Protein AF-A0A410G2A4-F1 (afdb_monomer)

Solvent-accessible surface area (backbone atoms only — not comparable to full-atom values): 3796 Å² total; per-residue (Å²): 130,89,77,74,66,70,59,62,58,52,55,52,51,46,50,51,54,40,55,53,49,51,55,55,58,64,37,56,36,102,82,74,43,66,64,51,55,69,71,56,51,29,51,54,49,18,67,73,68,76,41,58,41,70,55,50,49,26,51,62,69,68,70,114

Secondary structure (DSSP, 8-state):
----HHHHHHHHHHHHHHHHHHHHHT-B-TTSSBSS-HHHHHHHHHHHHT--HHHHHHHHTT--

Radius of gyration: 14.02 Å; Cα contacts (8 Å, |Δi|>4): 49; chains: 1; bounding box: 38×23×37 Å

Structure (mmCIF, N/CA/C/O backbone):
data_AF-A0A410G2A4-F1
#
_entry.id   AF-A0A410G2A4-F1
#
loop_
_atom_site.group_PDB
_atom_site.id
_atom_site.type_symbol
_atom_site.label_atom_id
_atom_site.label_alt_id
_atom_site.label_comp_id
_atom_site.label_asym_id
_atom_site.label_entity_id
_atom_site.label_seq_id
_atom_site.pdbx_PDB_ins_code
_atom_site.Cartn_x
_atom_site.Cartn_y
_atom_site.Cartn_z
_atom_site.occupancy
_atom_site.B_iso_or_equiv
_atom_site.auth_seq_id
_atom_site.auth_comp_id
_atom_site.auth_asym_id
_atom_site.auth_atom_id
_atom_site.pdbx_PDB_model_num
ATOM 1 N N . MET A 1 1 ? 27.616 -11.597 -18.350 1.00 46.66 1 MET A N 1
ATOM 2 C CA . MET A 1 1 ? 26.507 -11.774 -17.385 1.00 46.66 1 MET A CA 1
ATOM 3 C C . MET A 1 1 ? 25.442 -10.717 -17.667 1.00 46.66 1 MET A C 1
ATOM 5 O O . MET A 1 1 ? 25.725 -9.549 -17.419 1.00 46.66 1 MET A O 1
ATOM 9 N N . PRO A 1 2 ? 24.269 -11.040 -18.241 1.00 48.22 2 PRO A N 1
ATOM 10 C CA . PRO A 1 2 ? 23.228 -10.034 -18.427 1.00 48.22 2 PRO A CA 1
ATOM 11 C C . PRO A 1 2 ? 22.645 -9.664 -17.057 1.00 48.22 2 PRO A C 1
ATOM 13 O O . PRO A 1 2 ? 21.916 -10.434 -16.431 1.00 48.22 2 PRO A O 1
ATOM 16 N N . HIS A 1 3 ? 23.016 -8.486 -16.557 1.00 49.97 3 HIS A N 1
ATOM 17 C CA . HIS A 1 3 ? 22.490 -7.943 -15.314 1.00 49.97 3 HIS A CA 1
ATOM 18 C C . HIS A 1 3 ? 21.005 -7.610 -15.480 1.00 49.97 3 HIS A C 1
ATOM 20 O O . HIS A 1 3 ? 20.603 -6.659 -16.148 1.00 49.97 3 HIS A O 1
ATOM 26 N N . ASN A 1 4 ? 20.173 -8.421 -14.840 1.00 53.03 4 ASN A N 1
ATOM 27 C CA . ASN A 1 4 ? 18.725 -8.311 -14.829 1.00 53.03 4 ASN A CA 1
ATOM 28 C C . ASN A 1 4 ? 18.266 -7.103 -13.971 1.00 53.03 4 ASN A C 1
ATOM 30 O O . ASN A 1 4 ? 17.771 -7.255 -12.854 1.00 53.03 4 ASN A O 1
ATOM 34 N N . HIS A 1 5 ? 18.452 -5.880 -14.482 1.00 52.38 5 HIS A N 1
ATOM 35 C CA . HIS A 1 5 ? 18.183 -4.615 -13.776 1.00 52.38 5 HIS A CA 1
ATOM 36 C C . HIS A 1 5 ? 16.696 -4.358 -13.458 1.00 52.38 5 HIS A C 1
ATOM 38 O O . HIS A 1 5 ? 16.381 -3.585 -12.555 1.00 52.38 5 HIS A O 1
ATOM 44 N N . ARG A 1 6 ? 15.758 -5.033 -14.135 1.00 54.75 6 ARG A N 1
ATOM 45 C CA . ARG A 1 6 ? 14.311 -4.773 -13.985 1.00 54.75 6 ARG A CA 1
ATOM 46 C C . ARG A 1 6 ? 13.714 -5.277 -12.661 1.00 54.75 6 ARG A C 1
ATOM 48 O O . ARG A 1 6 ? 12.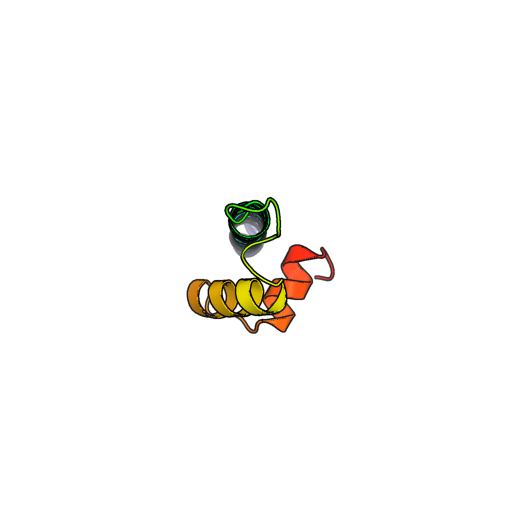778 -4.674 -12.137 1.00 54.75 6 ARG A O 1
ATOM 55 N N . LYS A 1 7 ? 14.267 -6.352 -12.080 1.00 57.16 7 LYS A N 1
ATOM 56 C CA . LYS A 1 7 ? 13.732 -6.956 -10.840 1.00 57.16 7 LYS A CA 1
ATOM 57 C C . LYS A 1 7 ? 13.988 -6.098 -9.595 1.00 57.16 7 LYS A C 1
ATOM 59 O O . LYS A 1 7 ? 13.112 -6.010 -8.741 1.00 57.16 7 LYS A O 1
ATOM 64 N N . LYS A 1 8 ? 15.133 -5.405 -9.526 1.00 60.38 8 LYS A N 1
ATOM 65 C CA . LYS A 1 8 ? 15.491 -4.556 -8.373 1.00 60.38 8 LYS A CA 1
ATOM 66 C C . LYS A 1 8 ? 14.521 -3.382 -8.198 1.00 60.38 8 LYS A C 1
ATOM 68 O O . LYS A 1 8 ? 14.098 -3.097 -7.084 1.00 60.38 8 LYS A O 1
ATOM 73 N N . ASN A 1 9 ? 14.108 -2.764 -9.306 1.00 72.12 9 ASN A N 1
ATOM 74 C CA . ASN A 1 9 ? 13.182 -1.628 -9.284 1.00 72.12 9 ASN A CA 1
ATOM 75 C C . ASN A 1 9 ? 11.757 -2.039 -8.867 1.00 72.12 9 ASN A C 1
ATOM 77 O O . ASN A 1 9 ? 11.071 -1.315 -8.153 1.00 72.12 9 ASN A O 1
ATOM 81 N N . THR A 1 10 ? 11.330 -3.240 -9.268 1.00 81.44 10 THR A N 1
ATOM 82 C CA . THR A 1 10 ? 9.988 -3.758 -8.958 1.00 81.44 10 THR A CA 1
ATOM 83 C C . THR A 1 10 ? 9.837 -4.063 -7.467 1.00 81.44 10 THR A C 1
ATOM 85 O O . THR A 1 10 ? 8.850 -3.674 -6.848 1.00 81.44 10 THR A O 1
ATOM 88 N N . GLN A 1 11 ? 10.845 -4.695 -6.862 1.00 85.19 11 GLN A N 1
ATOM 89 C CA . GLN A 1 11 ? 10.825 -5.017 -5.435 1.00 85.19 11 GLN A CA 1
ATOM 90 C C . GLN A 1 11 ? 10.889 -3.759 -4.555 1.00 85.19 11 GLN A C 1
ATOM 92 O O . 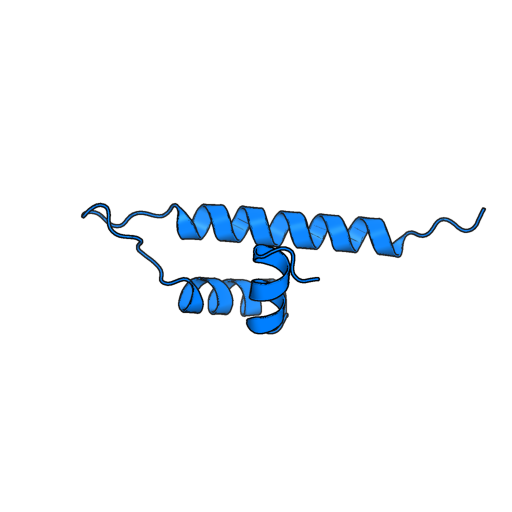GLN A 1 11 ? 10.194 -3.689 -3.542 1.00 85.19 11 GLN A O 1
ATOM 97 N N . ALA A 1 12 ? 11.666 -2.749 -4.965 1.00 87.06 12 ALA A N 1
ATOM 98 C CA . ALA A 1 12 ? 11.704 -1.452 -4.294 1.00 87.06 12 ALA A CA 1
ATOM 99 C C . ALA A 1 12 ? 10.335 -0.751 -4.331 1.00 87.06 12 ALA A C 1
ATOM 101 O O . ALA A 1 12 ? 9.871 -0.262 -3.304 1.00 87.06 12 ALA A O 1
ATOM 102 N N . LEU A 1 13 ? 9.649 -0.781 -5.479 1.00 87.56 13 LEU A N 1
ATOM 103 C CA . LEU A 1 13 ? 8.299 -0.230 -5.610 1.00 87.56 13 LEU A CA 1
ATOM 104 C C . LEU A 1 13 ? 7.296 -0.961 -4.710 1.00 87.56 13 LEU A C 1
ATOM 106 O O . LEU A 1 13 ? 6.511 -0.316 -4.023 1.00 87.56 13 LEU A O 1
ATOM 110 N N . TYR A 1 14 ? 7.341 -2.295 -4.659 1.00 90.62 14 TYR A N 1
ATOM 111 C CA . TYR A 1 14 ? 6.441 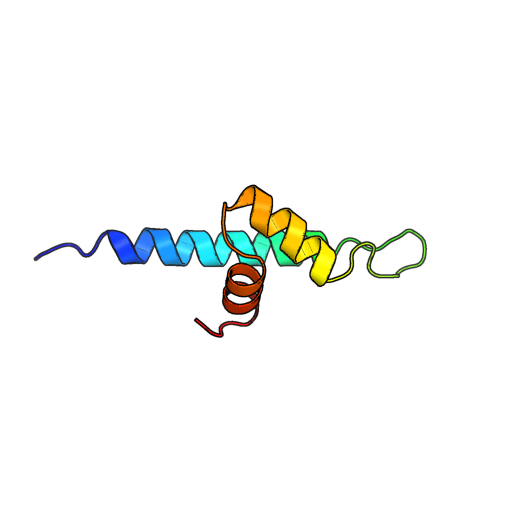-3.071 -3.799 1.00 90.62 14 TYR A CA 1
ATOM 112 C C . TYR A 1 14 ? 6.671 -2.795 -2.318 1.00 90.62 14 TYR A C 1
ATOM 114 O O . TYR A 1 14 ? 5.712 -2.690 -1.555 1.00 90.62 14 TYR A O 1
ATOM 122 N N . ARG A 1 15 ? 7.935 -2.638 -1.915 1.00 90.69 15 ARG A N 1
ATOM 123 C CA . ARG A 1 15 ? 8.280 -2.247 -0.551 1.00 90.69 15 ARG A CA 1
ATOM 124 C C . ARG A 1 15 ? 7.724 -0.863 -0.218 1.00 90.69 15 ARG A C 1
ATOM 126 O O . ARG A 1 15 ? 7.042 -0.737 0.792 1.00 90.69 15 ARG A O 1
ATOM 133 N N . ALA A 1 16 ? 7.935 0.120 -1.093 1.00 92.19 16 ALA A N 1
ATOM 134 C CA . ALA A 1 16 ? 7.446 1.480 -0.885 1.00 92.19 16 ALA A CA 1
ATOM 135 C C . ALA A 1 16 ? 5.914 1.525 -0.740 1.00 92.19 16 ALA A C 1
ATOM 137 O O . ALA A 1 16 ? 5.406 2.118 0.204 1.00 92.19 16 ALA A O 1
ATOM 138 N N . VAL A 1 17 ? 5.179 0.813 -1.605 1.00 92.12 17 VAL A N 1
ATOM 139 C CA . VAL A 1 17 ? 3.708 0.708 -1.524 1.00 92.12 17 VAL A CA 1
ATOM 140 C C . VAL A 1 17 ? 3.253 0.134 -0.177 1.00 92.12 17 VAL A C 1
ATOM 142 O O . VAL A 1 17 ? 2.269 0.599 0.394 1.00 92.12 17 VAL A O 1
ATOM 145 N N . ARG A 1 18 ? 3.957 -0.877 0.345 1.00 92.06 18 ARG A N 1
ATOM 146 C CA . ARG A 1 18 ? 3.634 -1.495 1.640 1.00 92.06 18 ARG A CA 1
ATOM 147 C C . ARG A 1 18 ? 3.944 -0.579 2.816 1.00 92.06 18 ARG A C 1
ATOM 149 O O . ARG A 1 18 ? 3.155 -0.534 3.754 1.00 92.06 18 ARG A O 1
ATOM 156 N N . GLU A 1 19 ? 5.072 0.125 2.773 1.00 93.25 19 GLU A N 1
ATOM 157 C CA . GLU A 1 19 ? 5.450 1.097 3.803 1.00 93.25 19 GLU A CA 1
ATOM 158 C C . GLU A 1 19 ? 4.432 2.244 3.857 1.00 93.25 19 GLU A C 1
ATOM 160 O O . GLU A 1 19 ? 3.923 2.553 4.934 1.00 93.25 19 GLU A O 1
ATOM 165 N N . ASP A 1 20 ? 4.040 2.784 2.703 1.00 93.19 20 ASP A N 1
ATOM 166 C CA . ASP A 1 20 ? 2.992 3.802 2.597 1.00 93.19 20 ASP A CA 1
ATOM 167 C C . ASP A 1 20 ? 1.628 3.298 3.101 1.00 93.19 20 ASP A C 1
ATOM 169 O O . ASP A 1 20 ? 0.958 3.981 3.879 1.00 93.19 20 ASP A O 1
ATOM 173 N N . TYR A 1 21 ? 1.209 2.093 2.692 1.00 92.50 21 TYR A N 1
ATOM 174 C CA . TYR A 1 21 ? -0.029 1.480 3.184 1.00 92.50 21 TYR A CA 1
ATOM 175 C C . TYR A 1 21 ? 0.006 1.326 4.707 1.00 92.50 21 TYR A C 1
ATOM 177 O O . TYR A 1 21 ? -0.965 1.671 5.374 1.00 92.50 21 TYR A O 1
ATOM 185 N N . ALA A 1 22 ? 1.122 0.856 5.271 1.00 90.50 22 ALA A N 1
ATOM 186 C CA . ALA A 1 22 ? 1.281 0.704 6.711 1.00 90.50 22 ALA A CA 1
ATOM 187 C C . ALA A 1 22 ? 1.202 2.048 7.448 1.00 90.50 22 ALA A C 1
ATOM 189 O O . ALA A 1 22 ? 0.586 2.104 8.510 1.00 90.50 22 ALA A O 1
ATOM 190 N N . GLN A 1 23 ? 1.775 3.126 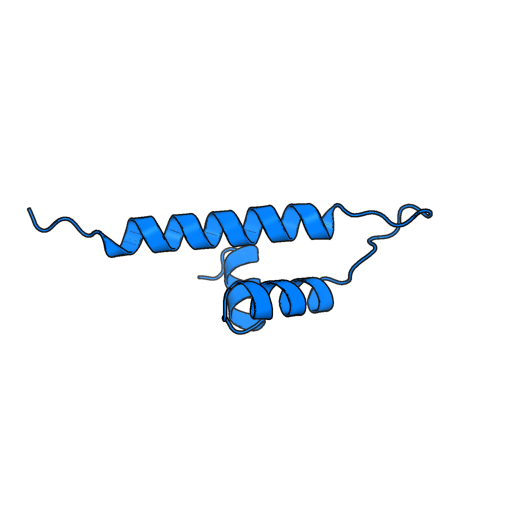6.902 1.00 90.56 23 GLN A N 1
ATOM 191 C CA . GLN A 1 23 ? 1.667 4.467 7.487 1.00 90.56 23 GLN A CA 1
ATOM 192 C C . GLN A 1 23 ? 0.217 4.966 7.494 1.00 90.56 23 GLN A C 1
ATOM 194 O O . GLN A 1 23 ? -0.284 5.375 8.538 1.00 90.56 23 GLN A O 1
ATOM 199 N N . LEU A 1 24 ? -0.482 4.861 6.360 1.00 87.56 24 LEU A N 1
ATOM 200 C CA . LEU A 1 24 ? -1.879 5.295 6.232 1.00 87.56 24 LEU A CA 1
ATOM 201 C C . LEU A 1 24 ? -2.839 4.430 7.063 1.00 87.56 24 LEU A C 1
ATOM 203 O O . LEU A 1 24 ? -3.794 4.932 7.645 1.00 87.56 24 LEU A O 1
ATOM 207 N N . SER A 1 25 ? -2.564 3.129 7.148 1.00 87.12 25 SER A N 1
ATOM 208 C CA . SER A 1 25 ? -3.316 2.159 7.946 1.00 87.12 25 SER A CA 1
ATOM 209 C C . SER A 1 25 ? -3.178 2.390 9.448 1.00 87.12 25 SER A C 1
ATOM 211 O O . SER A 1 25 ? -4.089 2.046 10.198 1.00 87.12 25 SER A O 1
ATOM 213 N N . LYS A 1 26 ? -2.006 2.850 9.893 1.00 85.56 26 LYS A N 1
ATOM 214 C CA . LYS A 1 26 ? -1.714 3.126 11.304 1.00 85.56 26 LYS A CA 1
ATOM 215 C C . LYS A 1 26 ? -2.228 4.486 11.747 1.00 85.56 26 LYS A C 1
ATOM 217 O O . LYS A 1 26 ? -2.127 4.785 12.924 1.00 85.56 26 LYS A O 1
ATOM 222 N N . GLN A 1 27 ? -2.747 5.299 10.830 1.00 81.06 27 GLN A N 1
ATOM 223 C CA . GLN A 1 27 ? -3.326 6.578 11.186 1.00 81.06 27 GLN A CA 1
ATOM 224 C C . GLN A 1 27 ? -4.668 6.338 11.884 1.00 81.06 27 GLN A C 1
ATOM 226 O O . GLN A 1 27 ? -5.703 6.110 11.250 1.00 81.06 27 GLN A O 1
ATOM 231 N N . ASP A 1 28 ? -4.618 6.338 13.209 1.00 77.88 28 ASP A N 1
ATOM 232 C CA . ASP A 1 28 ? -5.784 6.375 14.071 1.00 77.88 28 ASP A CA 1
ATOM 233 C C . ASP A 1 28 ? -6.448 7.759 14.030 1.00 77.88 28 ASP A C 1
ATOM 235 O O . ASP A 1 28 ? -5.822 8.807 13.842 1.00 77.88 28 ASP A O 1
ATOM 239 N N . ASP A 1 29 ? -7.771 7.741 14.116 1.00 73.94 29 ASP A N 1
ATOM 240 C CA . ASP A 1 29 ? -8.576 8.911 14.408 1.00 73.94 29 ASP A CA 1
ATOM 241 C C . ASP A 1 29 ? -8.564 9.176 15.921 1.00 73.94 29 ASP A C 1
ATOM 243 O O . ASP A 1 29 ? -8.187 8.316 16.719 1.00 73.94 29 ASP A O 1
ATOM 247 N N . LYS A 1 30 ? -9.036 10.353 16.342 1.00 72.38 30 LYS A N 1
ATOM 248 C CA . LYS A 1 30 ? -9.063 10.797 17.745 1.00 72.38 30 LYS A CA 1
ATOM 249 C C . LYS A 1 30 ? -9.773 9.812 18.692 1.00 72.38 30 LYS A C 1
ATOM 251 O O . LYS A 1 30 ? -9.574 9.874 19.902 1.00 72.38 30 LYS A O 1
ATOM 256 N N . TYR A 1 31 ? -10.585 8.911 18.145 1.00 78.19 31 TYR A N 1
ATOM 257 C CA . TYR A 1 31 ? -11.332 7.881 18.867 1.00 78.19 31 TYR A CA 1
ATOM 258 C C . TYR A 1 31 ? -10.692 6.480 18.819 1.00 78.19 31 TYR A C 1
ATOM 260 O O . TYR A 1 31 ? -11.338 5.507 19.196 1.00 78.19 31 TYR A O 1
ATOM 268 N N . GLY A 1 32 ? -9.451 6.343 18.334 1.00 76.88 32 GLY A N 1
ATOM 269 C CA . GLY A 1 32 ? -8.764 5.049 18.204 1.00 76.88 32 GLY A CA 1
ATOM 270 C C . GLY A 1 32 ? -9.285 4.173 17.057 1.00 76.88 32 GLY A C 1
ATOM 271 O O . GLY A 1 32 ? -8.883 3.019 16.918 1.00 76.88 32 GLY A O 1
ATOM 272 N N . CYS A 1 33 ? -10.172 4.709 16.216 1.00 77.19 33 CYS A N 1
ATOM 273 C CA . CYS A 1 33 ? -10.654 4.047 15.008 1.00 77.19 33 CYS A CA 1
ATOM 274 C C . CYS A 1 33 ? -9.678 4.278 13.854 1.00 77.19 33 CYS A C 1
ATOM 276 O O . CYS A 1 33 ? -9.098 5.353 13.735 1.00 77.19 33 CYS A O 1
ATOM 278 N N . ARG A 1 34 ? -9.538 3.309 12.944 1.00 78.81 34 ARG A N 1
ATOM 279 C CA . ARG A 1 34 ? -8.798 3.518 11.689 1.00 78.81 34 ARG A CA 1
ATOM 280 C C . ARG A 1 34 ? -9.420 4.695 10.930 1.00 78.81 34 ARG A C 1
ATOM 282 O O . ARG A 1 34 ? -10.589 4.630 10.552 1.00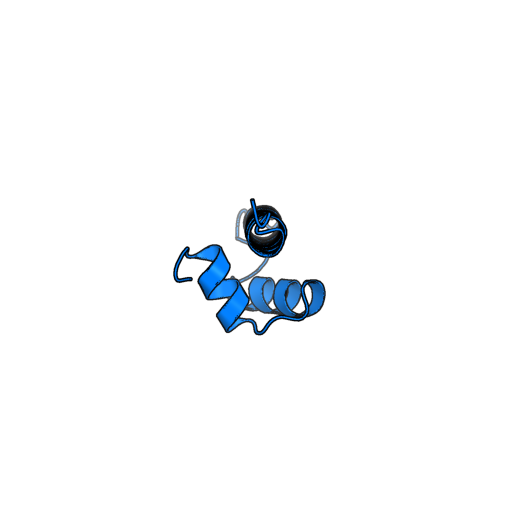 78.81 34 ARG A O 1
ATOM 289 N N . LYS A 1 35 ? -8.637 5.750 10.686 1.00 80.75 35 LYS A N 1
ATOM 290 C CA . LYS A 1 35 ? -9.109 6.968 10.009 1.00 80.75 35 LYS A CA 1
ATOM 291 C C . LYS A 1 35 ? -9.518 6.712 8.560 1.00 80.75 35 LYS A C 1
ATOM 293 O O . LYS A 1 35 ? -10.426 7.354 8.036 1.00 80.75 35 LYS A O 1
ATOM 298 N N . PHE A 1 36 ? -8.839 5.774 7.907 1.00 86.31 36 PHE A N 1
ATOM 299 C CA . PHE A 1 36 ? -9.062 5.438 6.509 1.00 86.31 36 PHE A CA 1
ATOM 300 C C . PHE A 1 36 ? -9.424 3.965 6.349 1.00 86.31 36 PHE A C 1
ATOM 302 O O . PHE A 1 36 ? -8.786 3.082 6.924 1.00 86.31 36 PHE A O 1
ATOM 309 N N . THR A 1 37 ? -10.438 3.700 5.525 1.00 88.31 37 THR A N 1
ATOM 310 C CA . THR A 1 37 ? -10.761 2.342 5.084 1.00 88.31 37 THR A CA 1
ATOM 311 C C . THR A 1 37 ? -9.711 1.852 4.093 1.00 88.31 37 THR A C 1
ATOM 313 O O . THR A 1 37 ? -9.128 2.645 3.349 1.00 88.31 37 THR A O 1
ATOM 316 N N . ASP A 1 38 ? -9.502 0.538 4.020 1.00 89.00 38 ASP A N 1
ATOM 317 C CA . ASP A 1 38 ? -8.532 -0.052 3.090 1.00 89.00 38 ASP A CA 1
ATOM 318 C C . ASP A 1 38 ? -8.809 0.356 1.635 1.00 89.00 38 ASP A C 1
ATOM 320 O O . ASP A 1 38 ? -7.895 0.752 0.918 1.00 89.00 38 ASP A O 1
ATOM 324 N N . ALA A 1 39 ? -10.083 0.386 1.228 1.00 90.00 39 ALA A N 1
ATOM 325 C CA . ALA A 1 39 ? -10.496 0.838 -0.102 1.00 90.00 39 ALA A CA 1
ATOM 326 C C . ALA A 1 39 ? -10.083 2.292 -0.399 1.00 90.00 39 ALA A C 1
ATOM 328 O O . ALA A 1 39 ? -9.662 2.606 -1.516 1.00 90.00 39 ALA A O 1
ATOM 329 N N . TYR A 1 40 ? -10.172 3.181 0.595 1.00 91.38 40 TYR A N 1
ATOM 330 C CA . TYR A 1 40 ? -9.746 4.572 0.453 1.00 91.38 40 TYR A CA 1
ATOM 331 C C . TYR A 1 40 ? -8.222 4.683 0.348 1.00 91.38 40 TYR A C 1
ATOM 333 O O . TYR A 1 40 ? -7.711 5.373 -0.536 1.00 91.38 40 TYR A O 1
ATOM 341 N N . ILE A 1 41 ? -7.493 3.933 1.180 1.00 92.06 41 ILE A N 1
ATOM 342 C CA . ILE A 1 41 ? -6.028 3.859 1.125 1.00 92.06 41 ILE A CA 1
ATOM 343 C C . ILE A 1 41 ? -5.578 3.342 -0.249 1.00 92.06 41 ILE A C 1
ATOM 345 O O . ILE A 1 41 ? -4.715 3.949 -0.881 1.00 92.06 41 ILE A O 1
ATOM 349 N N . PHE A 1 42 ? -6.203 2.284 -0.776 1.00 93.38 42 PHE A N 1
ATOM 350 C CA . PHE A 1 42 ? -5.891 1.767 -2.110 1.00 93.38 42 PHE A CA 1
ATOM 351 C C . PHE A 1 42 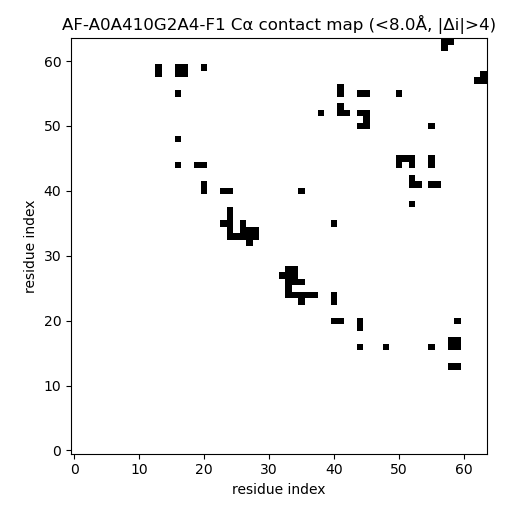? -6.140 2.800 -3.206 1.00 93.38 42 PHE A C 1
ATOM 353 O O . PHE A 1 42 ? -5.350 2.879 -4.144 1.00 93.38 42 PHE A O 1
ATOM 360 N N . LYS A 1 43 ? -7.185 3.628 -3.087 1.00 93.62 43 LYS A N 1
ATOM 361 C CA . LYS A 1 43 ? -7.447 4.717 -4.036 1.00 93.62 43 LYS A CA 1
ATOM 362 C C . LYS A 1 43 ? -6.351 5.788 -3.985 1.00 93.62 43 LYS A C 1
ATOM 364 O O . LYS A 1 43 ? -5.862 6.191 -5.038 1.00 93.62 43 LYS A O 1
ATOM 369 N N . ILE A 1 44 ? -5.896 6.182 -2.795 1.00 93.19 44 ILE A N 1
ATOM 370 C CA . ILE A 1 44 ? -4.776 7.127 -2.637 1.00 93.19 44 ILE A CA 1
ATOM 371 C C . ILE A 1 44 ? -3.495 6.562 -3.262 1.00 93.19 44 ILE A C 1
ATOM 373 O O . ILE A 1 44 ? -2.859 7.210 -4.094 1.00 93.19 44 ILE A O 1
ATOM 377 N N . LEU A 1 45 ? -3.136 5.328 -2.906 1.00 93.06 45 LEU A N 1
ATOM 378 C CA . LEU A 1 45 ? -1.931 4.673 -3.415 1.00 93.06 45 LEU A CA 1
ATOM 379 C C . LEU A 1 45 ? -2.011 4.423 -4.926 1.00 93.06 45 LEU A C 1
ATOM 381 O O . LEU A 1 45 ? -1.006 4.551 -5.620 1.00 93.06 45 LEU A O 1
ATOM 385 N N . SER A 1 46 ? -3.203 4.131 -5.456 1.00 94.12 46 SER A N 1
ATOM 386 C CA . SER A 1 46 ? -3.423 3.964 -6.897 1.00 94.12 46 SER A CA 1
ATOM 387 C C . SER A 1 46 ? -3.081 5.232 -7.680 1.00 94.12 46 SER A C 1
ATOM 389 O O . SER A 1 46 ? -2.404 5.154 -8.706 1.00 94.12 46 SER A O 1
ATOM 391 N N . ALA A 1 47 ? -3.467 6.400 -7.151 1.00 93.56 47 ALA A N 1
ATOM 392 C CA . ALA A 1 47 ? -3.144 7.696 -7.734 1.00 93.56 47 ALA A CA 1
ATOM 393 C C . ALA A 1 47 ? -1.650 8.028 -7.593 1.00 93.56 47 ALA A C 1
ATOM 395 O O . ALA A 1 47 ? -1.046 8.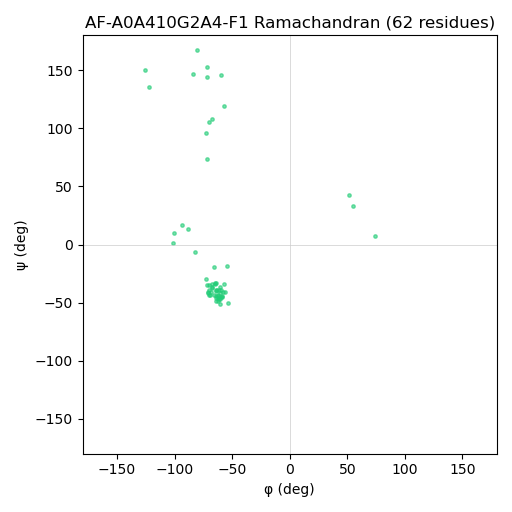530 -8.535 1.00 93.56 47 ALA A O 1
ATOM 396 N N . ARG A 1 48 ? -1.032 7.696 -6.449 1.00 92.06 48 ARG A N 1
ATOM 397 C CA . ARG A 1 48 ? 0.391 7.975 -6.182 1.00 92.06 48 ARG A CA 1
ATOM 398 C C . ARG A 1 48 ? 1.340 7.145 -7.048 1.00 92.06 48 ARG A C 1
ATOM 400 O O . ARG A 1 48 ? 2.352 7.655 -7.515 1.00 92.06 48 ARG A O 1
ATOM 407 N N . TYR A 1 49 ? 1.026 5.867 -7.246 1.00 91.00 49 TYR A N 1
ATOM 408 C CA . TYR A 1 49 ? 1.888 4.922 -7.961 1.00 91.00 49 TYR A CA 1
ATOM 409 C C . TYR A 1 49 ? 1.451 4.663 -9.408 1.00 91.00 49 TYR A C 1
ATOM 411 O O . TYR A 1 49 ? 2.088 3.859 -10.091 1.00 91.00 49 TYR A O 1
ATOM 419 N N . PHE A 1 50 ? 0.385 5.319 -9.881 1.00 90.62 50 PHE A N 1
ATOM 420 C CA . PHE A 1 50 ? -0.201 5.121 -11.214 1.00 90.62 50 PHE A CA 1
ATOM 421 C C . PHE A 1 50 ? -0.493 3.639 -11.514 1.00 90.62 50 PHE A C 1
ATOM 423 O O . PHE A 1 50 ? -0.199 3.117 -12.591 1.00 90.62 50 PHE A O 1
ATOM 430 N N . ARG A 1 51 ? -1.044 2.924 -10.525 1.00 90.62 51 ARG A N 1
ATOM 431 C CA . ARG A 1 51 ? -1.418 1.501 -10.620 1.00 90.62 51 ARG A CA 1
ATOM 432 C C . ARG A 1 51 ? -2.872 1.324 -10.241 1.00 90.62 51 ARG A C 1
ATOM 434 O O . ARG A 1 51 ? -3.370 2.048 -9.395 1.00 90.62 51 ARG A O 1
ATOM 441 N N . SER A 1 52 ? -3.544 0.325 -10.802 1.00 92.75 52 SER A N 1
ATOM 442 C CA . SER A 1 52 ? -4.920 0.018 -10.412 1.00 92.75 52 SER A CA 1
ATOM 443 C C . SER A 1 52 ? -5.005 -0.335 -8.917 1.00 92.75 52 SER A C 1
ATOM 445 O O . SER A 1 52 ? -4.102 -0.999 -8.401 1.00 92.75 52 SER A O 1
ATOM 447 N N . PRO A 1 53 ? -6.097 0.020 -8.217 1.00 91.94 53 PRO A N 1
ATOM 448 C CA . PRO A 1 53 ? -6.265 -0.295 -6.795 1.00 91.94 53 PRO A CA 1
ATOM 449 C C . PRO A 1 53 ? -6.171 -1.801 -6.518 1.00 91.94 53 PRO A C 1
ATOM 451 O O . PRO A 1 53 ? -5.566 -2.206 -5.535 1.00 91.94 53 PRO A O 1
ATOM 454 N N . LYS A 1 54 ? -6.643 -2.641 -7.449 1.00 92.12 54 LYS A N 1
ATOM 455 C CA . LYS A 1 54 ? -6.492 -4.104 -7.388 1.00 92.12 54 LYS A CA 1
ATOM 456 C C . LYS A 1 54 ? -5.029 -4.566 -7.459 1.00 92.12 54 LYS A C 1
ATOM 458 O O . LYS A 1 54 ? -4.651 -5.546 -6.831 1.00 92.12 54 LYS A O 1
ATOM 463 N N . THR A 1 55 ? -4.178 -3.848 -8.195 1.00 92.06 55 THR A N 1
ATOM 464 C CA . THR A 1 55 ? -2.731 -4.108 -8.226 1.00 92.06 55 THR A CA 1
ATOM 465 C C . THR A 1 55 ? -2.077 -3.709 -6.908 1.00 92.06 55 THR A C 1
ATOM 467 O O . THR A 1 55 ? -1.245 -4.455 -6.407 1.00 92.06 55 THR A O 1
ATOM 470 N N . ILE A 1 56 ? -2.466 -2.569 -6.329 1.00 92.88 56 ILE A N 1
ATOM 471 C CA . ILE A 1 56 ? -1.995 -2.151 -5.002 1.00 92.88 56 ILE A CA 1
ATOM 472 C C . ILE A 1 56 ? -2.395 -3.182 -3.943 1.00 92.88 56 ILE A C 1
ATOM 474 O O . ILE A 1 56 ? -1.540 -3.615 -3.177 1.00 92.88 56 ILE A O 1
ATOM 478 N N . GLU A 1 57 ? -3.651 -3.632 -3.949 1.00 92.81 57 GLU A N 1
ATOM 479 C CA . GLU A 1 57 ? -4.145 -4.699 -3.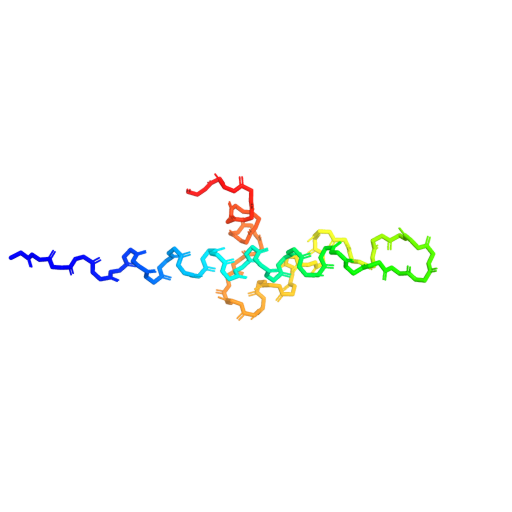074 1.00 92.81 57 GLU A CA 1
ATOM 480 C C . GLU A 1 57 ? -3.278 -5.963 -3.195 1.00 92.81 57 GLU A C 1
ATOM 482 O O . GLU A 1 57 ? -2.774 -6.471 -2.193 1.00 92.81 57 GLU A O 1
ATOM 487 N N . ASN A 1 58 ? -3.017 -6.430 -4.420 1.00 92.75 58 ASN A N 1
ATOM 488 C CA . ASN A 1 58 ? -2.172 -7.603 -4.646 1.00 92.75 58 ASN A CA 1
ATOM 489 C C . ASN A 1 58 ? -0.736 -7.409 -4.132 1.00 92.75 58 ASN A C 1
ATOM 491 O O . ASN A 1 58 ? -0.160 -8.334 -3.559 1.00 92.75 58 ASN A O 1
ATOM 495 N N . ILE A 1 59 ? -0.161 -6.214 -4.302 1.00 90.88 59 ILE A N 1
ATOM 496 C CA . ILE A 1 59 ? 1.176 -5.880 -3.794 1.00 90.88 59 ILE A CA 1
ATOM 497 C C . ILE A 1 59 ? 1.192 -5.918 -2.261 1.00 90.88 59 ILE A C 1
ATOM 499 O O . ILE A 1 59 ? 2.110 -6.503 -1.674 1.00 90.88 59 ILE A O 1
ATOM 503 N N . VAL A 1 60 ? 0.189 -5.318 -1.615 1.00 89.31 60 VAL A N 1
ATOM 504 C CA . VAL A 1 60 ? 0.065 -5.255 -0.152 1.00 89.31 60 VAL A CA 1
ATOM 505 C C . VAL A 1 60 ? -0.117 -6.654 0.443 1.00 89.31 60 VAL A C 1
ATOM 507 O O . VAL A 1 60 ? 0.593 -7.000 1.384 1.00 89.31 60 VAL A O 1
ATOM 510 N N . PHE A 1 61 ? -0.973 -7.491 -0.150 1.00 8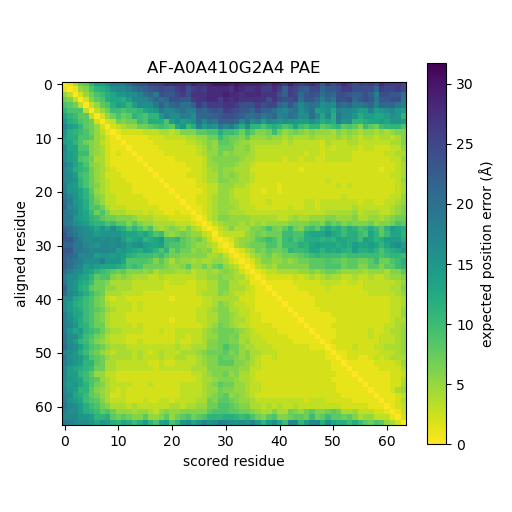9.69 61 PHE A N 1
ATOM 511 C CA . PHE A 1 61 ? -1.269 -8.847 0.333 1.00 89.69 61 PHE A CA 1
ATOM 512 C C . PHE A 1 61 ? -0.349 -9.949 -0.210 1.00 89.69 61 PHE A C 1
ATOM 514 O O . PHE A 1 61 ? -0.661 -11.125 -0.049 1.00 89.69 61 PHE A O 1
ATOM 521 N N . TYR A 1 62 ? 0.780 -9.600 -0.836 1.00 84.75 62 TYR A N 1
ATOM 522 C CA . TYR A 1 62 ? 1.744 -10.575 -1.374 1.00 84.75 62 TYR A CA 1
ATOM 523 C C . TYR A 1 62 ? 1.114 -11.587 -2.360 1.00 84.75 62 TYR A C 1
ATOM 525 O O . TYR A 1 62 ? 1.542 -12.733 -2.436 1.00 84.75 62 TYR A O 1
ATOM 533 N N . ARG A 1 63 ? 0.102 -11.166 -3.131 1.00 79.94 63 ARG A N 1
ATOM 534 C CA . ARG A 1 63 ? -0.600 -11.993 -4.134 1.00 79.94 63 ARG A CA 1
ATOM 535 C C . ARG A 1 63 ? -0.019 -11.852 -5.555 1.00 79.94 63 ARG A C 1
ATOM 537 O O . ARG A 1 63 ? -0.725 -12.144 -6.519 1.00 79.94 63 ARG A O 1
ATOM 544 N N . VAL A 1 64 ? 1.204 -11.327 -5.699 1.00 66.75 64 VAL A N 1
ATOM 545 C CA . VAL A 1 64 ? 1.860 -10.998 -6.985 1.00 66.75 64 VAL A CA 1
ATOM 546 C C . VAL A 1 64 ? 3.141 -11.792 -7.195 1.00 66.75 64 VAL A C 1
ATOM 548 O O . VAL A 1 64 ? 3.825 -12.062 -6.182 1.00 66.75 64 VAL A O 1
#

Nearest PDB structures (foldseek):
  5iqr-assembly1_8  TM=3.903E-01  e=9.793E+00  Escherichia coli K-12
  1q9c-assembly2_B  TM=3.210E-01  e=5.890E+00  Homo sapiens

pLDDT: mean 83.15, std 13.12, range [46.66, 94.12]

Mean predicted aligned error: 6.89 Å

Organism: NCBI:txid2494375

Foldseek 3Di:
DPPPVPVVVVVVLLVVLQVQLVVQQPDADPVRDRPDDLQRSLVVSCVVVVHHSVVSVCSNVVVD

Sequence (64 aa):
MPHNHRKKNTQALYRAVREDYAQLSKQDDKYGCRKFTDAYIFKILSARYFRSPKTIENIVFYRV